Protein AF-A0A2H6N3V5-F1 (afdb_monomer_lite)

pLDDT: mean 83.01, std 18.31, range [37.5, 98.5]

Radius of gyration: 18.68 Å; chains: 1; bounding box: 39×31×53 Å

Sequence (99 aa):
MLKTKPEDANLPSLQKPYPSTLLQRHMADLLRSDQEMAPSFLNSVLNQLNWAFSEFIGMIQEIQQAAERLERNFVDSRQLKVCATCFDLSVSLLRVLEM

Foldseek 3Di:
DDDDDPVVPPPPPPDDDPDPPVVVVVVVVVCVVDVVNVVVVLVVLVVLLVVLVVLLVVLVVVQVVQVPPPPPRDDDPVSVVSSVVSVVSNVVSVVVVVD

Structure (mmCIF, N/CA/C/O backbone):
data_AF-A0A2H6N3V5-F1
#
_entry.id   AF-A0A2H6N3V5-F1
#
loop_
_atom_site.group_PDB
_atom_site.id
_atom_site.type_symbol
_atom_site.label_atom_id
_atom_site.label_alt_id
_atom_site.label_comp_id
_atom_site.label_asym_id
_atom_site.label_entity_id
_atom_site.label_seq_id
_atom_site.pdbx_PDB_ins_code
_atom_site.Cartn_x
_atom_site.Cartn_y
_atom_site.Cartn_z
_atom_site.occupancy
_atom_site.B_iso_or_equiv
_atom_site.auth_seq_id
_atom_site.auth_comp_id
_atom_site.auth_asym_id
_atom_site.auth_atom_id
_atom_site.pdbx_PDB_model_num
ATOM 1 N N . MET A 1 1 ? -23.030 -23.276 -14.021 1.00 37.50 1 MET A N 1
ATOM 2 C CA . MET A 1 1 ? -21.608 -23.421 -14.399 1.00 37.50 1 MET A CA 1
ATOM 3 C C . MET A 1 1 ? -21.264 -22.287 -15.354 1.00 37.50 1 MET A C 1
ATOM 5 O O . MET A 1 1 ? -21.361 -22.456 -16.562 1.00 37.50 1 MET A O 1
ATOM 9 N N . LEU A 1 2 ? -20.999 -21.092 -14.820 1.00 39.19 2 LEU A N 1
ATOM 10 C CA . LEU A 1 2 ? -20.621 -19.934 -15.632 1.00 39.19 2 LEU A CA 1
ATOM 11 C C . LEU A 1 2 ? -19.134 -20.062 -15.970 1.00 39.19 2 LEU A C 1
ATOM 13 O O . LEU A 1 2 ? -18.289 -19.978 -15.084 1.00 39.19 2 LEU A O 1
ATOM 17 N N . LYS A 1 3 ? -18.838 -20.330 -17.244 1.00 45.22 3 LYS A N 1
ATOM 18 C CA . LYS A 1 3 ? -17.486 -20.250 -17.801 1.00 45.22 3 LYS A CA 1
ATOM 19 C C . LYS A 1 3 ? -17.069 -18.781 -17.807 1.00 45.22 3 LYS A C 1
ATOM 21 O O . LYS A 1 3 ? -17.514 -18.029 -18.669 1.00 45.22 3 LYS A O 1
ATOM 26 N N . THR A 1 4 ? -16.248 -18.375 -16.849 1.00 43.75 4 THR A N 1
ATOM 27 C CA . THR A 1 4 ? -15.499 -17.122 -16.934 1.00 43.75 4 THR A CA 1
ATOM 28 C C . THR A 1 4 ? -14.392 -17.288 -17.970 1.00 43.75 4 THR A C 1
ATOM 30 O O . THR A 1 4 ? -13.705 -18.312 -18.016 1.00 43.75 4 THR A O 1
ATOM 33 N N . LYS A 1 5 ? -14.280 -16.311 -18.871 1.00 38.34 5 LYS A N 1
ATOM 34 C CA . LYS A 1 5 ? -13.220 -16.258 -19.876 1.00 38.34 5 LYS A CA 1
ATOM 35 C C . LYS A 1 5 ? -11.878 -16.011 -19.166 1.00 38.34 5 LYS A C 1
ATOM 37 O O . LYS A 1 5 ? -11.846 -15.283 -18.176 1.00 38.34 5 LYS A O 1
ATOM 42 N N . PRO A 1 6 ? -10.769 -16.596 -19.648 1.00 51.06 6 PRO A N 1
ATOM 43 C CA . PRO A 1 6 ? -9.457 -16.478 -19.004 1.00 51.06 6 PRO A CA 1
ATOM 44 C C . PRO A 1 6 ? -8.884 -15.050 -19.032 1.00 51.06 6 PRO A C 1
ATOM 46 O O . PRO A 1 6 ? -7.936 -14.766 -18.307 1.00 51.06 6 PRO A O 1
ATOM 49 N N . GLU A 1 7 ? -9.466 -14.148 -19.828 1.00 47.84 7 GLU A N 1
ATOM 50 C CA . GLU A 1 7 ? -9.091 -12.731 -19.907 1.00 47.84 7 GLU A CA 1
ATOM 51 C C . GLU A 1 7 ? -9.538 -11.873 -18.704 1.00 47.84 7 GLU A C 1
ATOM 53 O O . GLU A 1 7 ? -8.947 -10.822 -18.474 1.00 47.84 7 GLU A O 1
ATOM 58 N N . ASP A 1 8 ? -10.486 -12.338 -17.879 1.00 42.22 8 ASP A N 1
ATOM 59 C CA . ASP A 1 8 ? -10.982 -11.583 -16.711 1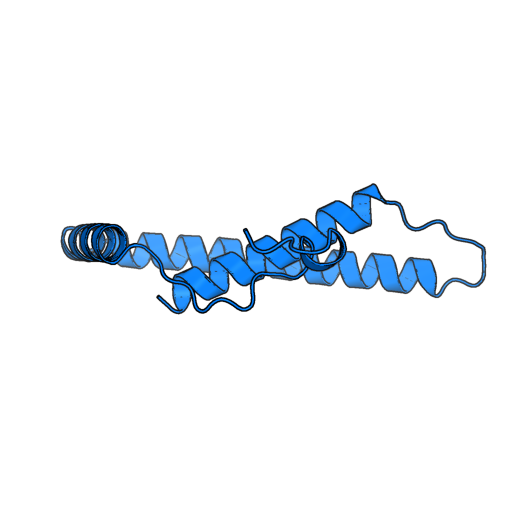.00 42.22 8 ASP A CA 1
ATOM 60 C C . ASP A 1 8 ? -10.209 -11.875 -15.408 1.00 42.22 8 ASP A C 1
ATOM 62 O O . ASP A 1 8 ? -10.450 -11.247 -14.379 1.00 42.22 8 ASP A O 1
ATOM 66 N N . ALA A 1 9 ? -9.264 -12.824 -15.423 1.00 48.75 9 ALA A N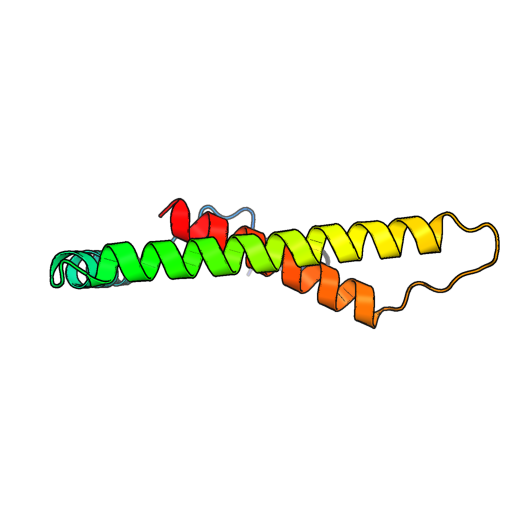 1
ATOM 67 C CA . ALA A 1 9 ? -8.540 -13.259 -14.222 1.00 48.75 9 ALA A CA 1
ATOM 68 C C . ALA A 1 9 ? -7.485 -12.253 -13.716 1.00 48.75 9 ALA A C 1
ATOM 70 O O . ALA A 1 9 ? -6.978 -12.418 -12.611 1.00 48.75 9 ALA A O 1
ATOM 71 N N . ASN A 1 10 ? -7.154 -11.229 -14.513 1.00 48.28 10 ASN A N 1
ATOM 72 C CA . ASN A 1 10 ? -6.121 -10.230 -14.204 1.00 48.28 10 ASN A CA 1
ATOM 73 C C . ASN A 1 10 ? -6.674 -8.819 -13.942 1.00 48.28 10 ASN A C 1
ATOM 75 O O . ASN A 1 10 ? -5.891 -7.881 -13.806 1.00 48.28 10 ASN A O 1
ATOM 79 N N . LEU A 1 11 ? -7.998 -8.635 -13.870 1.00 46.12 11 LEU A N 1
ATOM 80 C CA . LEU A 1 11 ? -8.542 -7.377 -13.360 1.00 46.12 11 LEU A CA 1
ATOM 81 C C . LEU A 1 11 ? -8.455 -7.390 -11.826 1.00 46.12 11 LEU A C 1
ATOM 83 O O . LEU A 1 11 ? -8.951 -8.346 -11.219 1.00 46.12 11 LEU A O 1
ATOM 87 N N . PRO A 1 12 ? -7.905 -6.344 -11.178 1.00 52.12 12 PRO A N 1
ATOM 88 C CA . PRO A 1 12 ? -8.077 -6.156 -9.743 1.00 52.12 12 PRO A CA 1
ATOM 89 C C . PRO A 1 12 ? -9.568 -6.265 -9.441 1.00 52.12 12 PRO A C 1
ATOM 91 O O . PRO A 1 12 ? -10.383 -5.605 -10.093 1.00 52.12 12 PRO A O 1
ATOM 94 N N . SER A 1 13 ? -9.948 -7.153 -8.523 1.00 52.81 13 SER A N 1
ATOM 95 C CA . SER A 1 13 ? -11.354 -7.428 -8.259 1.00 52.81 13 SER A CA 1
ATOM 96 C C . SER A 1 13 ? -12.062 -6.124 -7.880 1.00 52.81 13 SER A C 1
ATOM 98 O O . SER A 1 13 ? -11.870 -5.611 -6.782 1.00 52.81 13 SER A O 1
ATOM 100 N N . LEU A 1 14 ? -12.939 -5.624 -8.756 1.00 48.75 14 LEU A N 1
ATOM 101 C CA . LEU A 1 14 ? -13.869 -4.515 -8.486 1.00 48.75 14 LEU A CA 1
ATOM 102 C C . LEU A 1 14 ? -14.931 -4.884 -7.426 1.00 48.75 14 LEU A C 1
ATOM 104 O O . LEU A 1 14 ? -15.911 -4.164 -7.227 1.00 48.75 14 LEU A O 1
ATOM 108 N N . GLN A 1 15 ? -14.782 -6.030 -6.755 1.00 51.44 15 GLN A N 1
ATOM 109 C CA . GLN A 1 15 ? -15.605 -6.385 -5.614 1.00 51.44 15 GLN A CA 1
ATOM 110 C C . GLN A 1 15 ? -15.302 -5.414 -4.479 1.00 51.44 15 GLN A C 1
ATOM 112 O O . GLN A 1 15 ? -14.172 -5.335 -3.999 1.00 51.44 15 GLN A O 1
ATOM 117 N N . LYS A 1 16 ? -16.348 -4.722 -4.001 1.00 56.12 16 LYS A N 1
ATOM 118 C CA . LYS A 1 16 ? -16.343 -4.153 -2.650 1.00 56.12 16 LYS A CA 1
ATOM 119 C C . LYS A 1 16 ? -15.770 -5.223 -1.734 1.00 56.12 16 LYS A C 1
ATOM 121 O O . LYS A 1 16 ? -16.260 -6.353 -1.803 1.00 56.12 16 LYS A O 1
ATOM 126 N N . PRO A 1 17 ? -14.762 -4.920 -0.911 1.00 56.47 17 PRO A N 1
ATOM 127 C CA . PRO A 1 17 ? -14.285 -5.901 0.029 1.00 56.47 17 PRO A CA 1
ATOM 128 C C . PRO A 1 17 ? -15.483 -6.375 0.812 1.00 56.47 17 PRO A C 1
ATOM 130 O O . PRO A 1 17 ? -16.226 -5.585 1.395 1.00 56.47 17 PRO A O 1
ATOM 133 N N . TYR A 1 18 ? -15.668 -7.680 0.796 1.00 63.03 18 TYR A N 1
ATOM 134 C CA . TYR A 1 18 ? -16.496 -8.361 1.761 1.00 63.03 18 TYR A CA 1
ATOM 135 C C . TYR A 1 18 ? -15.525 -8.989 2.761 1.00 63.03 18 TYR A C 1
ATOM 137 O O . TYR A 1 18 ? -15.402 -10.216 2.777 1.00 63.03 18 TYR A O 1
ATOM 145 N N . PRO A 1 19 ? -14.748 -8.204 3.546 1.00 71.69 19 PRO A N 1
ATOM 146 C CA . PRO A 1 19 ? -13.939 -8.818 4.576 1.00 71.69 19 PRO A CA 1
ATOM 147 C C . PRO A 1 19 ? -14.897 -9.513 5.531 1.00 71.69 19 PRO A C 1
ATOM 149 O O . PRO A 1 19 ? -15.978 -9.000 5.828 1.00 71.69 19 PRO A O 1
ATOM 152 N N . SER A 1 20 ? -14.510 -10.686 6.014 1.00 86.25 20 SER A N 1
ATOM 153 C CA . SER A 1 20 ? -15.319 -11.426 6.974 1.00 86.25 20 SER A CA 1
ATOM 154 C C . SER A 1 20 ? -15.685 -10.521 8.152 1.00 86.25 20 SER A C 1
ATOM 156 O O . SER A 1 20 ? -14.808 -10.033 8.863 1.00 86.25 20 SER A O 1
ATOM 158 N N . THR A 1 21 ? 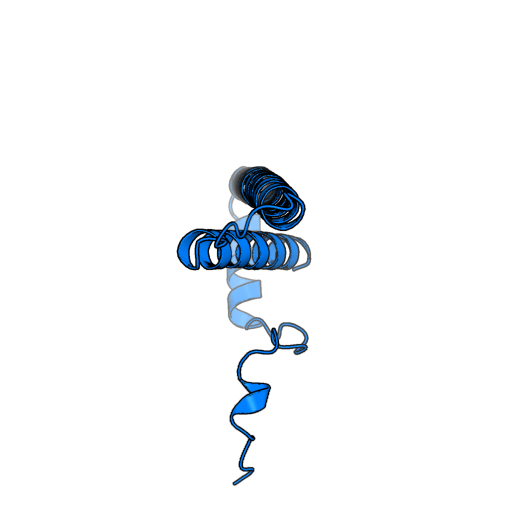-16.982 -10.294 8.365 1.00 87.00 21 THR A N 1
ATOM 159 C CA . THR A 1 21 ? -17.478 -9.470 9.478 1.00 87.00 21 THR A CA 1
ATOM 160 C C . THR A 1 21 ? -17.079 -10.056 10.830 1.00 87.00 21 THR A C 1
ATOM 162 O O . THR A 1 21 ? -16.916 -9.317 11.797 1.00 87.00 21 THR A O 1
ATOM 165 N N . LEU A 1 22 ? -16.863 -11.375 10.892 1.00 90.75 22 LEU A N 1
ATOM 166 C CA . LEU A 1 22 ? -16.305 -12.056 12.054 1.00 90.75 22 LEU A CA 1
ATOM 167 C C . LEU A 1 22 ? -14.854 -11.625 12.315 1.00 90.75 22 LEU A C 1
ATOM 169 O O . LEU A 1 22 ? -14.524 -11.256 13.437 1.00 90.75 22 LEU A O 1
ATOM 173 N N . LEU A 1 23 ? -14.001 -11.618 11.283 1.00 89.06 23 LEU A N 1
ATOM 174 C CA . LEU A 1 23 ? -12.602 -11.194 11.423 1.00 89.06 23 LEU A CA 1
ATOM 175 C C . LEU A 1 23 ? -12.492 -9.704 11.755 1.00 89.06 23 LEU A C 1
ATOM 177 O O . LEU A 1 23 ? -11.708 -9.335 12.623 1.00 89.06 23 LEU A O 1
ATOM 181 N N . GLN A 1 24 ? -13.318 -8.864 11.126 1.00 89.06 24 GLN A N 1
ATOM 182 C CA . GLN A 1 24 ? -13.375 -7.434 11.439 1.00 89.06 24 GLN A CA 1
ATOM 183 C C . GLN A 1 24 ? -13.744 -7.186 12.905 1.00 89.06 24 GLN A C 1
ATOM 185 O O . GLN A 1 24 ? -13.125 -6.355 13.561 1.00 89.06 24 GLN A O 1
ATOM 190 N N . ARG A 1 25 ? -14.720 -7.931 13.445 1.00 91.25 25 ARG A N 1
ATOM 191 C CA . ARG A 1 25 ? -15.084 -7.843 14.868 1.00 91.25 25 ARG A CA 1
ATOM 192 C C . ARG A 1 25 ? -13.930 -8.253 15.772 1.00 91.25 25 ARG A C 1
ATOM 194 O O . ARG A 1 25 ? -13.600 -7.501 16.676 1.00 91.25 25 ARG A O 1
ATOM 201 N N . HIS A 1 26 ? -13.271 -9.375 15.484 1.00 92.50 26 HIS A N 1
ATOM 202 C CA . HIS A 1 26 ? -12.106 -9.799 16.261 1.00 92.50 26 HIS A CA 1
ATOM 203 C C . HIS A 1 26 ? -10.972 -8.769 16.235 1.00 92.50 26 HIS A C 1
ATOM 205 O O . HIS A 1 26 ? -10.381 -8.498 17.276 1.00 92.50 26 HIS A O 1
ATOM 211 N N . MET A 1 27 ? -10.695 -8.160 15.077 1.00 90.88 27 MET A N 1
ATOM 212 C CA . MET A 1 27 ? -9.722 -7.070 14.984 1.00 90.88 27 MET A CA 1
ATOM 213 C C . MET A 1 27 ? -10.156 -5.852 15.802 1.00 90.88 27 MET A C 1
ATOM 215 O O . MET A 1 27 ? -9.352 -5.311 16.552 1.00 90.88 27 MET A O 1
ATOM 219 N N . ALA A 1 28 ? -11.421 -5.439 15.704 1.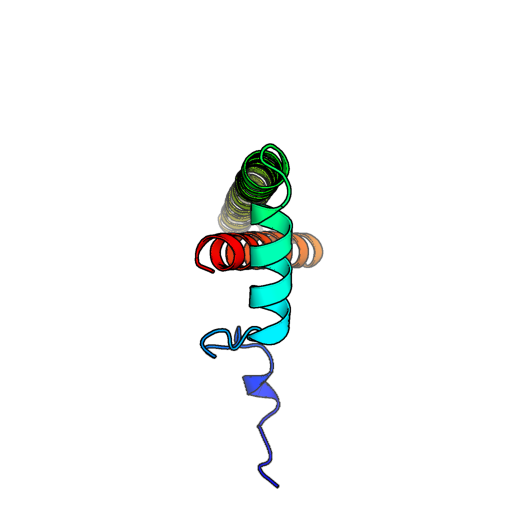00 91.19 28 ALA A N 1
ATOM 220 C CA . ALA A 1 28 ? -11.938 -4.305 16.463 1.00 91.19 28 ALA A CA 1
ATOM 221 C C . ALA A 1 28 ? -11.864 -4.540 17.980 1.00 91.19 28 ALA A C 1
ATOM 223 O O . ALA A 1 28 ? -11.493 -3.633 18.722 1.00 91.19 28 ALA A O 1
ATOM 224 N N . ASP A 1 29 ? -12.190 -5.746 18.442 1.00 94.25 29 ASP A N 1
ATOM 225 C CA . ASP A 1 29 ? -12.118 -6.108 19.857 1.00 94.25 29 ASP A CA 1
ATOM 226 C C . ASP A 1 29 ? -10.667 -6.112 20.352 1.00 94.25 29 ASP A C 1
ATOM 228 O O . ASP A 1 29 ? -10.379 -5.565 21.416 1.00 94.25 29 ASP A O 1
ATOM 232 N N . LEU A 1 30 ? -9.738 -6.642 19.549 1.00 92.19 30 LEU A N 1
ATOM 233 C CA . LEU A 1 30 ? -8.309 -6.634 19.854 1.00 92.19 30 LEU A CA 1
ATOM 234 C C . LEU A 1 30 ? -7.766 -5.198 19.958 1.00 92.19 30 LEU A C 1
ATOM 236 O O . LEU A 1 30 ? -7.149 -4.844 20.960 1.00 92.19 30 LEU A O 1
ATOM 240 N N . LEU A 1 31 ? -8.068 -4.347 18.975 1.00 92.38 31 LEU A N 1
ATOM 241 C CA . LEU A 1 31 ? -7.628 -2.947 18.937 1.00 92.38 31 LEU A CA 1
ATOM 242 C C . LEU A 1 31 ? -8.219 -2.099 20.074 1.00 92.38 31 LEU A C 1
ATOM 244 O O . LEU A 1 31 ? -7.610 -1.113 20.475 1.00 92.38 31 LEU 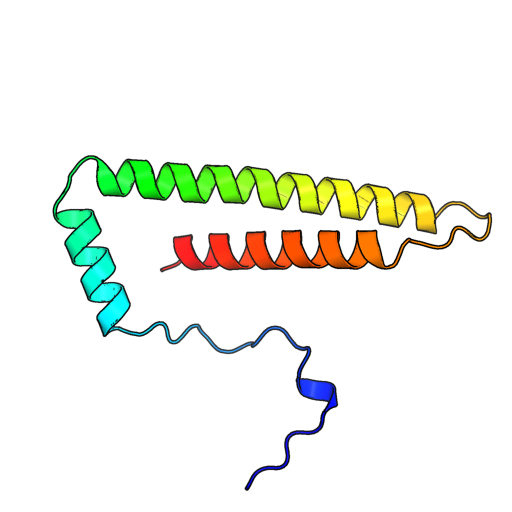A O 1
ATOM 248 N N . ARG A 1 32 ? -9.395 -2.463 20.602 1.00 91.56 32 ARG A N 1
ATOM 249 C CA . ARG A 1 32 ? -9.999 -1.808 21.777 1.00 91.56 32 ARG A CA 1
ATOM 250 C C . ARG A 1 32 ? -9.471 -2.339 23.106 1.00 91.56 32 ARG A C 1
ATOM 252 O O . ARG A 1 32 ? -9.608 -1.650 24.112 1.00 91.56 32 ARG A O 1
ATOM 259 N N . SER A 1 33 ? -8.938 -3.559 23.127 1.00 92.00 33 SER A N 1
ATOM 260 C CA . SER A 1 33 ? -8.467 -4.204 24.358 1.00 92.00 33 SER A CA 1
ATOM 261 C C . SER A 1 33 ? -7.165 -3.609 24.896 1.00 92.00 33 SER A C 1
ATOM 263 O O . SER A 1 33 ? -6.920 -3.676 26.098 1.00 92.00 33 SER A O 1
ATOM 265 N N . ASP A 1 34 ? -6.361 -3.001 24.021 1.00 90.69 34 ASP A N 1
ATOM 266 C CA . ASP A 1 34 ? -5.057 -2.428 24.342 1.00 90.69 34 ASP A CA 1
ATOM 267 C C . ASP A 1 34 ? -4.945 -1.012 23.758 1.00 90.69 34 ASP A C 1
ATOM 269 O O . ASP A 1 34 ? -4.999 -0.808 22.542 1.00 90.69 34 ASP A O 1
ATOM 273 N N . GLN A 1 35 ? -4.777 -0.036 24.653 1.00 86.62 35 GLN A N 1
ATOM 274 C CA . GLN A 1 35 ? -4.719 1.388 24.333 1.00 86.62 35 GLN A CA 1
ATOM 275 C C . GLN A 1 35 ? -3.537 1.752 23.417 1.00 86.62 35 GLN A C 1
ATOM 277 O O . GLN A 1 35 ? -3.646 2.706 22.647 1.00 86.62 35 GLN A O 1
ATOM 282 N N . GLU A 1 36 ? -2.444 0.985 23.448 1.00 94.50 36 GLU A N 1
ATOM 283 C CA . GLU A 1 36 ? -1.251 1.226 22.624 1.00 94.50 36 GLU A CA 1
ATOM 284 C C . GLU A 1 36 ? -1.294 0.468 21.291 1.00 94.50 36 GLU A C 1
ATOM 286 O O . GLU A 1 36 ? -0.626 0.840 20.319 1.00 94.50 36 GLU A O 1
ATOM 291 N N . MET A 1 37 ? -2.113 -0.581 21.201 1.00 93.69 37 MET A N 1
ATOM 292 C CA . MET A 1 37 ? -2.147 -1.441 20.024 1.00 93.69 37 MET A CA 1
ATOM 293 C C . MET A 1 37 ? -2.742 -0.740 18.806 1.00 93.69 37 MET A C 1
ATOM 295 O O . MET A 1 37 ? -2.185 -0.852 17.714 1.00 93.69 37 MET A O 1
ATOM 299 N N . ALA A 1 38 ? -3.836 0.008 18.970 1.00 92.69 38 ALA A N 1
ATOM 300 C CA . ALA A 1 38 ? -4.447 0.722 17.851 1.00 92.69 38 ALA A CA 1
ATOM 301 C C . ALA A 1 38 ? -3.536 1.818 17.260 1.00 92.69 38 ALA A C 1
ATOM 303 O O . ALA A 1 38 ? -3.323 1.802 16.043 1.00 92.69 38 ALA A O 1
ATOM 304 N N . PRO A 1 39 ? -2.924 2.712 18.064 1.00 95.00 39 PRO A N 1
ATOM 305 C CA . PRO A 1 39 ? -1.935 3.663 17.559 1.00 95.00 39 PRO A CA 1
ATOM 306 C C . PRO A 1 39 ? -0.736 2.986 16.885 1.00 95.00 39 PRO A C 1
ATOM 308 O O . PRO A 1 39 ? -0.332 3.398 15.797 1.00 95.00 39 PRO A O 1
ATOM 311 N N . SER A 1 40 ? -0.188 1.927 17.491 1.00 95.94 40 SER A N 1
ATOM 312 C CA . SER A 1 40 ? 0.956 1.188 16.942 1.00 95.94 40 SER A CA 1
ATOM 313 C C . SER A 1 40 ? 0.625 0.522 15.602 1.00 95.94 40 SER A C 1
ATOM 315 O O . SER A 1 40 ? 1.387 0.639 14.637 1.00 95.94 40 SER A O 1
ATOM 317 N N . PHE A 1 41 ? -0.550 -0.107 15.502 1.00 95.12 41 PHE A N 1
ATOM 318 C CA . PHE A 1 41 ? -1.052 -0.702 14.267 1.00 95.12 41 PHE A CA 1
ATOM 319 C C . PHE A 1 41 ? -1.208 0.346 13.161 1.00 95.12 41 PHE A C 1
ATOM 321 O O . PHE A 1 41 ? -0.646 0.176 12.079 1.00 95.12 41 PHE A O 1
ATOM 328 N N . LEU A 1 42 ? -1.901 1.457 13.437 1.00 95.75 42 LEU A N 1
ATOM 329 C CA . LEU A 1 42 ? -2.097 2.532 12.460 1.00 95.75 42 LEU A CA 1
ATOM 330 C C . LEU A 1 42 ? -0.766 3.131 12.003 1.00 95.75 42 LEU A C 1
ATOM 332 O O . LEU A 1 42 ? -0.553 3.311 10.806 1.00 95.75 42 LEU A O 1
ATOM 336 N N . ASN A 1 43 ? 0.156 3.383 12.934 1.00 97.44 43 ASN A N 1
ATOM 337 C CA . ASN A 1 43 ? 1.485 3.881 12.603 1.00 97.44 43 ASN A CA 1
ATOM 338 C C . ASN A 1 43 ? 2.249 2.890 11.709 1.00 97.44 43 ASN A C 1
ATOM 340 O O . ASN A 1 43 ? 2.884 3.290 10.737 1.00 97.44 43 ASN A O 1
ATOM 344 N N . SER A 1 44 ? 2.159 1.589 11.988 1.00 97.81 44 SER A N 1
ATOM 345 C CA . SER A 1 44 ? 2.772 0.557 11.148 1.00 97.81 44 SER A CA 1
ATOM 346 C C . SER A 1 44 ? 2.184 0.534 9.735 1.00 97.81 44 SER A C 1
ATOM 348 O O . SER A 1 44 ? 2.940 0.517 8.763 1.00 97.81 44 SER A O 1
ATOM 350 N N . VAL A 1 45 ? 0.854 0.574 9.598 1.00 97.56 45 VAL A N 1
ATOM 351 C CA . VAL A 1 45 ? 0.177 0.585 8.290 1.00 97.56 45 VAL A CA 1
ATOM 352 C C . VAL A 1 45 ? 0.545 1.840 7.498 1.00 97.56 45 VAL A C 1
ATOM 354 O O . VAL A 1 45 ? 0.895 1.736 6.325 1.00 97.56 45 VAL A O 1
ATOM 357 N N . LEU A 1 46 ? 0.539 3.016 8.133 1.00 98.25 46 LEU A N 1
ATOM 358 C CA . LEU A 1 46 ? 0.903 4.283 7.492 1.00 98.25 46 LEU A CA 1
ATOM 359 C C . LEU A 1 46 ? 2.371 4.311 7.053 1.00 98.25 46 LEU A C 1
ATOM 361 O O . LEU A 1 46 ? 2.670 4.758 5.948 1.00 98.25 46 LEU A O 1
ATOM 365 N N . ASN A 1 47 ? 3.289 3.795 7.872 1.00 98.44 47 ASN A N 1
ATOM 366 C CA . ASN A 1 47 ? 4.703 3.718 7.504 1.00 98.44 47 ASN A CA 1
ATOM 367 C C . ASN A 1 47 ? 4.939 2.751 6.339 1.00 98.44 47 ASN A C 1
ATOM 369 O O . ASN A 1 47 ? 5.674 3.082 5.408 1.00 98.44 47 ASN A O 1
ATOM 373 N N . GLN A 1 48 ? 4.280 1.590 6.346 1.00 98.38 48 GLN A N 1
ATOM 374 C CA . GLN A 1 48 ? 4.334 0.652 5.224 1.00 98.38 48 GLN A CA 1
ATOM 375 C C . GLN A 1 48 ? 3.730 1.257 3.952 1.00 98.38 48 GLN A C 1
ATOM 377 O O . GLN A 1 48 ? 4.279 1.062 2.870 1.00 98.38 48 GLN A O 1
ATOM 382 N N . LEU A 1 49 ? 2.641 2.026 4.074 1.00 98.50 49 LEU A N 1
ATOM 383 C CA . LEU A 1 49 ? 2.003 2.692 2.941 1.00 98.50 49 LEU A CA 1
ATOM 384 C C . LEU A 1 49 ? 2.926 3.752 2.343 1.00 98.50 49 LEU A C 1
ATOM 386 O O . LEU A 1 49 ? 3.131 3.762 1.132 1.00 98.50 49 LEU A O 1
ATOM 390 N N . ASN A 1 50 ? 3.518 4.598 3.189 1.00 98.31 50 ASN A N 1
ATOM 391 C CA . ASN A 1 50 ? 4.479 5.613 2.766 1.00 98.31 50 ASN A CA 1
ATOM 392 C C . ASN A 1 50 ? 5.663 4.987 2.027 1.00 98.31 50 ASN A C 1
ATOM 394 O O . ASN A 1 50 ? 6.056 5.486 0.972 1.00 98.31 50 ASN A O 1
ATOM 398 N N . TRP A 1 51 ? 6.203 3.883 2.550 1.00 98.25 51 TRP A N 1
ATOM 399 C CA . TRP A 1 51 ? 7.289 3.157 1.901 1.00 98.25 51 TRP A CA 1
ATOM 400 C C . TRP A 1 51 ? 6.855 2.582 0.547 1.00 98.25 51 TRP A C 1
ATOM 402 O O . TRP A 1 51 ? 7.427 2.942 -0.478 1.00 98.25 51 TRP A O 1
ATOM 412 N N . ALA A 1 52 ? 5.799 1.762 0.517 1.00 98.19 52 ALA A N 1
ATOM 413 C CA . ALA A 1 52 ? 5.346 1.089 -0.701 1.00 98.19 52 ALA A CA 1
ATOM 414 C C . ALA A 1 52 ? 4.964 2.081 -1.808 1.00 98.19 52 ALA A C 1
ATOM 416 O O . ALA A 1 52 ? 5.280 1.862 -2.977 1.00 98.19 52 ALA A O 1
ATOM 417 N N . PHE A 1 53 ? 4.324 3.193 -1.435 1.00 98.31 53 PHE A N 1
ATOM 418 C CA . PHE A 1 53 ? 3.926 4.228 -2.381 1.00 98.31 53 PHE A CA 1
ATOM 419 C C . PHE A 1 53 ? 5.132 4.998 -2.930 1.00 98.31 53 PHE A C 1
ATOM 421 O O . PHE A 1 53 ? 5.191 5.257 -4.130 1.00 98.31 53 PHE A O 1
ATOM 428 N N . SER A 1 54 ? 6.119 5.316 -2.086 1.00 98.25 54 SER A N 1
ATOM 429 C CA . SER A 1 54 ? 7.354 5.975 -2.533 1.00 98.25 54 SER A CA 1
ATOM 430 C C . SER A 1 54 ? 8.141 5.090 -3.504 1.00 98.25 54 SER A C 1
ATOM 432 O O . SER A 1 54 ? 8.552 5.563 -4.562 1.00 98.25 54 SER A O 1
ATOM 434 N N . GLU A 1 55 ? 8.271 3.797 -3.194 1.00 97.69 55 GLU A N 1
ATOM 435 C CA . GLU A 1 55 ? 8.910 2.815 -4.080 1.00 97.69 55 GLU A CA 1
ATOM 436 C C . GLU A 1 55 ? 8.156 2.665 -5.406 1.00 97.69 55 GLU A C 1
ATOM 438 O O . GLU A 1 55 ? 8.766 2.646 -6.475 1.00 97.69 55 GLU A O 1
ATOM 443 N N . PHE A 1 56 ? 6.821 2.601 -5.363 1.00 97.75 56 PHE A N 1
ATOM 444 C CA . PHE A 1 56 ? 5.995 2.541 -6.567 1.00 97.75 56 PHE A CA 1
ATOM 445 C C . PHE A 1 56 ? 6.235 3.745 -7.486 1.00 97.75 56 PHE A C 1
ATOM 447 O O . PHE A 1 56 ? 6.472 3.561 -8.682 1.00 97.75 56 PHE A O 1
ATOM 454 N N . ILE A 1 57 ? 6.204 4.962 -6.934 1.00 97.81 57 ILE A N 1
ATOM 455 C CA . ILE A 1 57 ? 6.427 6.191 -7.701 1.00 97.81 57 ILE A CA 1
ATOM 456 C C . ILE A 1 57 ? 7.842 6.223 -8.284 1.00 97.81 57 ILE A C 1
ATOM 458 O O . ILE A 1 57 ? 7.985 6.501 -9.475 1.00 97.81 57 ILE A O 1
ATOM 462 N N . GLY A 1 58 ? 8.863 5.895 -7.486 1.00 96.00 58 GLY A N 1
ATOM 463 C CA . GLY A 1 58 ? 10.250 5.838 -7.951 1.00 96.00 58 GLY A CA 1
ATOM 464 C C . GLY A 1 58 ? 10.420 4.873 -9.125 1.00 96.00 58 GLY A C 1
ATOM 465 O O . GLY A 1 58 ? 10.919 5.257 -10.181 1.00 96.00 58 GLY A O 1
ATOM 466 N N . MET A 1 59 ? 9.896 3.651 -8.998 1.00 95.44 59 MET A N 1
ATOM 467 C CA . MET A 1 59 ? 9.963 2.661 -10.075 1.00 95.44 59 MET A CA 1
ATOM 468 C C . MET A 1 59 ? 9.195 3.087 -11.327 1.00 95.44 59 MET A C 1
ATOM 470 O O . MET A 1 59 ? 9.693 2.890 -12.434 1.00 95.44 59 MET A O 1
ATOM 474 N N . ILE A 1 60 ? 7.998 3.675 -11.190 1.00 94.69 60 ILE A N 1
ATOM 475 C CA . ILE A 1 60 ? 7.246 4.166 -12.354 1.00 94.69 60 ILE A CA 1
ATOM 476 C C . ILE A 1 60 ? 8.047 5.223 -13.113 1.00 94.69 60 ILE A C 1
ATOM 478 O O . ILE A 1 60 ? 8.082 5.185 -14.343 1.00 94.69 60 ILE A O 1
ATOM 482 N N . GLN A 1 61 ? 8.699 6.140 -12.398 1.00 94.50 61 GLN A N 1
ATOM 483 C CA . GLN A 1 61 ? 9.501 7.195 -13.012 1.00 94.50 61 GLN A CA 1
ATOM 484 C C . GLN A 1 61 ? 10.710 6.617 -13.750 1.00 94.50 61 GLN A C 1
ATOM 486 O O . GLN A 1 61 ? 10.966 7.004 -14.889 1.00 94.50 61 GLN A O 1
ATOM 491 N N . GLU A 1 62 ? 11.410 5.647 -13.156 1.00 91.69 62 GLU A N 1
ATOM 492 C CA . GLU A 1 62 ? 12.523 4.948 -13.810 1.00 91.69 62 GLU A CA 1
ATOM 493 C C . GLU A 1 62 ? 12.076 4.217 -15.083 1.00 91.69 62 GLU A C 1
ATOM 495 O O . GLU A 1 62 ? 12.725 4.324 -16.127 1.00 91.69 62 GLU A O 1
ATOM 500 N N . ILE A 1 63 ? 10.940 3.513 -15.024 1.00 90.75 63 ILE A N 1
ATOM 501 C CA . ILE A 1 63 ? 10.368 2.791 -16.168 1.00 90.75 63 ILE A CA 1
ATOM 502 C C . ILE A 1 63 ? 9.993 3.764 -17.292 1.00 90.75 63 ILE A C 1
ATOM 504 O O . ILE A 1 63 ? 10.326 3.518 -18.453 1.00 90.75 63 ILE A O 1
ATOM 508 N N . GLN A 1 64 ? 9.321 4.871 -16.962 1.00 89.50 64 GLN A N 1
ATOM 509 C CA . GLN A 1 64 ? 8.943 5.902 -17.934 1.00 89.50 64 GLN A CA 1
ATOM 510 C C . GLN A 1 64 ? 10.181 6.530 -18.577 1.00 89.50 64 GLN A C 1
ATOM 512 O O . GLN A 1 64 ? 10.274 6.595 -19.801 1.00 89.50 64 GLN A O 1
ATOM 517 N N . GLN A 1 65 ? 11.180 6.891 -17.771 1.00 88.94 65 GLN A N 1
ATOM 518 C CA . GLN A 1 65 ? 12.428 7.461 -18.264 1.00 88.94 65 GLN A CA 1
ATOM 519 C C . GLN A 1 65 ? 13.190 6.488 -19.177 1.00 88.94 65 GLN A C 1
ATOM 521 O O . GLN A 1 65 ? 13.783 6.907 -20.174 1.00 88.94 65 GLN A O 1
ATOM 526 N N . ALA A 1 66 ? 13.198 5.192 -18.855 1.00 86.19 66 ALA A N 1
ATOM 527 C CA . ALA A 1 66 ? 13.817 4.172 -19.696 1.00 86.19 66 ALA A CA 1
ATOM 528 C C . ALA A 1 66 ? 13.084 4.018 -21.037 1.00 86.19 66 ALA A C 1
ATOM 530 O O . ALA A 1 66 ? 13.741 3.881 -22.070 1.00 86.19 66 ALA A O 1
ATOM 531 N N . ALA A 1 67 ? 11.749 4.084 -21.023 1.00 84.62 67 ALA A N 1
ATOM 532 C CA . ALA A 1 67 ? 10.909 3.980 -22.213 1.00 84.62 67 ALA A CA 1
ATOM 533 C C . ALA A 1 67 ? 10.995 5.211 -23.138 1.00 84.62 67 ALA A C 1
ATOM 535 O O . ALA A 1 67 ? 10.858 5.067 -24.351 1.00 84.62 67 ALA A O 1
ATOM 536 N N . GLU A 1 68 ? 11.234 6.407 -22.591 1.00 83.88 68 GLU A N 1
ATOM 537 C CA . GLU A 1 68 ? 11.345 7.661 -23.357 1.00 83.88 68 GLU A CA 1
ATOM 538 C C . GLU A 1 68 ? 12.691 7.835 -24.077 1.00 83.88 68 GLU A C 1
ATOM 540 O O . GLU A 1 68 ? 12.795 8.599 -25.041 1.00 83.88 68 GLU A O 1
ATOM 545 N N . ARG A 1 69 ? 13.745 7.133 -23.645 1.00 80.94 69 ARG A N 1
ATOM 546 C CA . ARG A 1 69 ? 15.041 7.163 -24.335 1.00 80.94 69 ARG A CA 1
ATOM 547 C C . ARG A 1 69 ? 14.892 6.498 -25.711 1.00 80.94 69 ARG A C 1
ATOM 549 O O . ARG A 1 69 ? 14.543 5.332 -25.805 1.00 80.94 69 ARG A O 1
ATOM 556 N N . LEU A 1 70 ? 15.195 7.249 -26.775 1.00 61.31 70 LEU A N 1
ATOM 557 C CA . LEU A 1 70 ? 15.039 6.873 -28.196 1.00 61.31 70 LEU A CA 1
ATOM 558 C C . LEU A 1 70 ? 15.836 5.630 -28.647 1.00 61.31 70 LEU A C 1
ATOM 560 O O . LEU A 1 70 ? 15.600 5.109 -29.738 1.00 61.31 70 LEU A O 1
ATOM 564 N N . GLU A 1 71 ? 16.771 5.142 -27.835 1.00 63.88 71 GLU A N 1
ATOM 565 C CA . GLU A 1 71 ? 17.451 3.866 -28.062 1.00 63.88 71 GLU A CA 1
ATOM 566 C C . GLU A 1 71 ? 16.591 2.736 -27.493 1.00 63.88 71 GLU A C 1
ATOM 568 O O . GLU A 1 71 ? 16.052 2.887 -26.405 1.00 63.88 71 GLU A O 1
ATOM 573 N N . ARG A 1 72 ? 16.443 1.616 -28.218 1.00 59.44 72 ARG A N 1
ATOM 574 C CA . ARG A 1 72 ? 15.639 0.434 -27.835 1.00 59.44 72 ARG A CA 1
ATOM 575 C C . ARG A 1 72 ? 16.021 -0.116 -26.448 1.00 59.44 72 ARG A C 1
ATOM 577 O O . ARG A 1 72 ? 16.696 -1.138 -26.341 1.00 59.44 72 ARG A O 1
ATOM 584 N N . ASN A 1 73 ? 15.546 0.529 -25.394 1.00 64.31 73 ASN A N 1
ATOM 585 C CA . ASN A 1 73 ? 15.766 0.118 -24.025 1.00 64.31 73 ASN A CA 1
ATOM 586 C C . ASN A 1 73 ? 14.672 -0.868 -23.660 1.00 64.31 73 ASN A C 1
ATOM 588 O O . ASN A 1 73 ? 13.479 -0.565 -23.661 1.00 64.31 73 ASN A O 1
ATOM 592 N N . PHE A 1 74 ? 15.102 -2.095 -23.405 1.00 71.62 74 PHE A N 1
ATOM 593 C CA . PHE A 1 74 ? 14.221 -3.135 -22.926 1.00 71.62 74 PHE A CA 1
ATOM 594 C C . PHE A 1 74 ? 13.933 -2.845 -21.454 1.00 71.62 74 PHE A C 1
ATOM 596 O O . PHE A 1 74 ? 14.838 -2.910 -20.624 1.00 71.62 74 PHE A O 1
ATOM 603 N N . VAL A 1 75 ? 12.689 -2.498 -21.131 1.00 79.69 75 VAL A N 1
ATOM 604 C CA . VAL A 1 75 ? 12.259 -2.419 -19.733 1.00 79.69 75 VAL A CA 1
ATOM 605 C C . VAL A 1 75 ? 12.305 -3.833 -19.158 1.00 79.69 75 VAL A C 1
ATOM 607 O O . VAL A 1 75 ? 11.699 -4.755 -19.713 1.00 79.69 75 VAL A O 1
ATOM 610 N N . ASP A 1 76 ? 13.040 -4.023 -18.061 1.00 84.62 76 ASP A N 1
ATOM 611 C CA . ASP A 1 76 ? 13.163 -5.334 -17.433 1.00 84.62 76 ASP A CA 1
ATOM 612 C C . ASP A 1 76 ? 11.793 -5.785 -16.899 1.00 84.62 76 ASP A C 1
ATOM 614 O O . ASP A 1 76 ? 11.177 -5.139 -16.047 1.00 84.62 76 ASP A O 1
ATOM 618 N N . SER A 1 77 ? 11.319 -6.940 -17.375 1.00 86.81 77 SER A N 1
ATOM 619 C CA . SER A 1 77 ? 10.076 -7.560 -16.903 1.00 86.81 77 SER A CA 1
ATOM 620 C C . SER A 1 77 ? 10.072 -7.764 -15.385 1.00 86.81 77 SER A C 1
ATOM 622 O O . SER A 1 77 ? 9.010 -7.740 -14.760 1.00 86.81 77 SER A O 1
ATOM 624 N N . ARG A 1 78 ? 11.245 -7.935 -14.764 1.00 89.88 78 ARG A N 1
ATOM 625 C CA . ARG A 1 78 ? 11.369 -8.009 -13.310 1.00 89.88 78 ARG A CA 1
ATOM 626 C C . ARG A 1 78 ? 10.998 -6.689 -12.639 1.00 89.88 78 ARG A C 1
ATOM 628 O O . ARG A 1 78 ? 10.216 -6.722 -11.695 1.00 89.88 78 ARG A O 1
ATOM 635 N N . GLN A 1 79 ? 11.501 -5.558 -13.133 1.00 88.75 79 GLN A N 1
ATOM 636 C CA . GLN A 1 79 ? 11.176 -4.232 -12.593 1.00 88.75 79 GLN A CA 1
ATOM 637 C C . GLN A 1 79 ? 9.679 -3.940 -12.706 1.00 88.75 79 GLN A C 1
ATOM 639 O O . GLN A 1 79 ? 9.073 -3.494 -11.737 1.00 88.75 79 GLN A O 1
ATOM 644 N N . LEU A 1 80 ? 9.051 -4.299 -13.832 1.00 92.38 80 LEU A N 1
ATOM 645 C CA . LEU A 1 80 ? 7.597 -4.179 -13.998 1.00 92.38 80 LEU A CA 1
ATOM 646 C C . LEU A 1 80 ? 6.818 -4.975 -12.941 1.00 92.38 80 LEU A C 1
ATOM 648 O O . LEU A 1 80 ? 5.839 -4.478 -12.391 1.00 92.38 80 LEU A O 1
ATOM 652 N N . LYS A 1 81 ? 7.258 -6.200 -12.625 1.00 93.75 81 LYS A N 1
ATOM 653 C CA . LYS A 1 81 ? 6.614 -7.035 -11.597 1.00 93.75 81 LYS A CA 1
ATOM 654 C C . LYS A 1 81 ? 6.779 -6.463 -10.192 1.00 93.75 81 LYS A C 1
ATOM 656 O O . LYS A 1 81 ? 5.829 -6.503 -9.414 1.00 93.75 81 LYS A O 1
ATOM 661 N N . VAL A 1 82 ? 7.959 -5.936 -9.862 1.00 93.75 82 VAL A N 1
ATOM 662 C CA . VAL A 1 82 ? 8.188 -5.279 -8.564 1.00 93.75 82 VAL A CA 1
ATOM 663 C C . VAL A 1 82 ? 7.343 -4.006 -8.465 1.00 93.75 82 VAL A C 1
ATOM 665 O O . VAL A 1 82 ? 6.654 -3.821 -7.467 1.00 93.75 82 VAL A O 1
ATOM 668 N N . CYS A 1 83 ? 7.283 -3.201 -9.530 1.00 95.62 83 CYS A N 1
ATOM 669 C CA . CYS A 1 83 ? 6.434 -2.011 -9.616 1.00 95.62 83 CYS A CA 1
ATOM 670 C C . CYS A 1 83 ? 4.949 -2.337 -9.390 1.00 95.62 83 CYS A C 1
ATOM 672 O O . CYS A 1 83 ? 4.309 -1.718 -8.540 1.00 95.62 83 CYS A O 1
ATOM 674 N N . ALA A 1 84 ? 4.426 -3.363 -10.069 1.00 94.44 84 ALA A N 1
ATOM 675 C CA . ALA A 1 84 ? 3.059 -3.840 -9.860 1.00 94.44 84 ALA A CA 1
ATOM 676 C C . ALA A 1 84 ? 2.823 -4.317 -8.415 1.00 94.44 84 ALA A C 1
ATOM 678 O O . ALA A 1 84 ? 1.803 -3.994 -7.818 1.00 94.44 84 ALA A O 1
ATOM 679 N N . THR A 1 85 ? 3.799 -5.007 -7.816 1.00 95.88 85 THR A N 1
ATOM 680 C CA . THR A 1 85 ? 3.707 -5.469 -6.420 1.00 95.88 85 THR A CA 1
ATOM 681 C C . THR A 1 85 ? 3.634 -4.296 -5.437 1.00 95.88 85 THR A C 1
ATOM 683 O O . THR A 1 85 ? 2.831 -4.326 -4.507 1.00 95.88 85 THR A O 1
ATOM 686 N N . CYS A 1 86 ? 4.442 -3.249 -5.633 1.00 96.56 86 CYS A N 1
ATOM 687 C CA . CYS A 1 86 ? 4.393 -2.051 -4.792 1.00 96.56 86 CYS A CA 1
ATOM 688 C C . CYS A 1 86 ? 3.060 -1.309 -4.938 1.00 96.56 86 CYS A C 1
ATOM 690 O O . CYS A 1 86 ? 2.504 -0.879 -3.931 1.00 96.56 86 CYS A O 1
ATOM 692 N N . PHE A 1 87 ? 2.506 -1.236 -6.153 1.00 97.25 87 PHE A N 1
ATOM 693 C CA . PHE A 1 87 ? 1.164 -0.698 -6.379 1.00 97.25 87 PHE A CA 1
ATOM 694 C C . PHE A 1 87 ? 0.086 -1.496 -5.631 1.00 97.25 87 PHE A C 1
ATOM 696 O O . PHE A 1 87 ? -0.689 -0.918 -4.866 1.00 97.25 87 PHE A O 1
ATOM 703 N N . ASP A 1 88 ? 0.068 -2.820 -5.801 1.00 95.62 88 ASP A N 1
ATOM 704 C CA . ASP A 1 88 ? -0.905 -3.704 -5.151 1.00 95.62 88 ASP A CA 1
ATOM 705 C C . ASP A 1 88 ? -0.811 -3.614 -3.622 1.00 95.62 88 ASP A C 1
ATOM 707 O O . ASP A 1 88 ? -1.832 -3.582 -2.926 1.00 95.62 88 ASP A O 1
ATOM 711 N N . LEU A 1 89 ? 0.409 -3.512 -3.086 1.00 95.94 89 LEU A N 1
ATOM 712 C CA . LEU A 1 89 ? 0.647 -3.312 -1.661 1.00 95.94 89 LEU A CA 1
ATOM 713 C C . LEU A 1 89 ? 0.114 -1.953 -1.183 1.00 95.94 89 LEU A C 1
ATOM 715 O O . LEU A 1 89 ? -0.591 -1.910 -0.175 1.00 95.94 89 LEU A O 1
ATOM 719 N N . SER A 1 90 ? 0.382 -0.858 -1.905 1.00 97.25 90 SER A N 1
ATOM 720 C CA . SER A 1 90 ? -0.162 0.467 -1.577 1.00 97.25 90 SER A CA 1
ATOM 721 C C . SER A 1 90 ? -1.692 0.463 -1.543 1.00 97.25 90 SER A C 1
ATOM 723 O O . SER A 1 90 ? -2.286 0.947 -0.579 1.00 97.25 90 SER A O 1
ATOM 725 N N . VAL A 1 91 ? -2.341 -0.123 -2.554 1.00 94.75 91 VAL A N 1
ATOM 726 C CA . VAL A 1 91 ? -3.809 -0.228 -2.616 1.00 94.75 91 VAL A CA 1
ATOM 727 C C . VAL A 1 91 ? -4.352 -1.083 -1.470 1.00 94.75 91 VAL A C 1
ATOM 729 O O . VAL A 1 91 ? -5.339 -0.711 -0.834 1.00 94.75 91 VAL A O 1
ATOM 732 N N . SER A 1 92 ? -3.694 -2.200 -1.160 1.00 93.50 92 SER A N 1
ATOM 733 C CA . SER A 1 92 ? -4.100 -3.086 -0.064 1.00 93.50 92 SER A CA 1
ATOM 734 C C . SER A 1 92 ? -4.019 -2.386 1.295 1.00 93.50 92 SER A C 1
ATOM 736 O O . SER A 1 92 ? -4.950 -2.486 2.093 1.00 93.50 92 SER A O 1
ATOM 738 N N . LEU A 1 93 ? -2.948 -1.628 1.548 1.00 95.62 93 LEU A N 1
ATOM 739 C CA . LEU A 1 93 ? -2.769 -0.862 2.786 1.00 95.62 93 LEU A CA 1
ATOM 740 C C . LEU A 1 93 ? -3.779 0.286 2.905 1.00 95.62 93 LEU A C 1
ATOM 742 O O . LEU A 1 93 ? -4.354 0.481 3.974 1.00 95.62 93 LEU A O 1
ATOM 746 N N . LEU A 1 94 ? -4.067 0.996 1.808 1.00 94.94 94 LEU A N 1
ATOM 747 C CA . LEU A 1 94 ? -5.158 1.977 1.769 1.00 94.94 94 LEU A CA 1
ATOM 748 C C . LEU A 1 94 ? -6.500 1.329 2.108 1.00 94.94 94 LEU A C 1
ATOM 750 O O . LEU A 1 94 ? -7.299 1.914 2.839 1.00 94.94 94 LEU A O 1
ATOM 754 N N . ARG A 1 95 ? -6.738 0.101 1.634 1.00 90.75 95 ARG A N 1
ATOM 755 C CA . ARG A 1 95 ? -7.986 -0.592 1.932 1.00 90.75 95 ARG A CA 1
ATOM 756 C C . ARG A 1 95 ? -8.108 -0.997 3.393 1.00 90.75 95 ARG A C 1
ATOM 758 O O . ARG A 1 95 ? -9.216 -0.932 3.915 1.00 90.75 95 ARG A O 1
ATOM 765 N N . VAL A 1 96 ? -6.999 -1.361 4.039 1.00 90.94 96 VAL A N 1
ATOM 766 C CA . VAL A 1 96 ? -6.946 -1.609 5.489 1.00 90.94 96 VAL A CA 1
ATOM 767 C C . VAL A 1 96 ? -7.309 -0.350 6.277 1.00 90.94 96 VAL A C 1
ATOM 769 O O . VAL A 1 96 ? -8.008 -0.466 7.271 1.00 90.94 96 VAL A O 1
ATOM 772 N N . LEU A 1 97 ? -6.885 0.838 5.830 1.00 90.62 97 LEU A N 1
ATOM 773 C CA . LEU A 1 97 ? -7.222 2.109 6.488 1.00 90.62 97 LEU A CA 1
ATOM 774 C C . LEU A 1 97 ? -8.683 2.542 6.284 1.00 90.62 97 LEU A C 1
ATOM 776 O O . LEU A 1 97 ? -9.216 3.285 7.102 1.00 90.62 97 LEU A O 1
ATOM 780 N N . GLU A 1 98 ? -9.322 2.124 5.189 1.00 88.62 98 GLU A N 1
ATOM 781 C CA . GLU A 1 98 ? -10.745 2.397 4.927 1.00 88.62 98 GLU A CA 1
ATOM 782 C C . GLU A 1 98 ? -11.682 1.524 5.789 1.00 88.62 98 GLU A C 1
ATOM 784 O O . GLU A 1 98 ? -12.847 1.877 5.977 1.00 88.62 98 GLU A O 1
ATOM 789 N N . MET A 1 99 ? -11.208 0.364 6.261 1.00 80.88 99 MET A N 1
ATOM 790 C CA . MET A 1 99 ? -11.981 -0.594 7.071 1.00 80.88 99 MET A CA 1
ATOM 791 C C . MET A 1 99 ? -11.980 -0.246 8.556 1.00 80.88 99 MET A C 1
ATOM 793 O O . MET A 1 99 ? -13.057 -0.428 9.167 1.00 80.88 99 MET A O 1
#

Organism: NCBI:txid3147026

InterPro domains:
  IPR045129 E3 ubiquitin-protein ligase RNF123/RKP/RSPRY1 [PTHR13363] (17-74)
  IPR057987 E3 ubiquitin-protein ligase RNF123/RKP, TPR repeat [PF25576] (40-99)

Secondary struct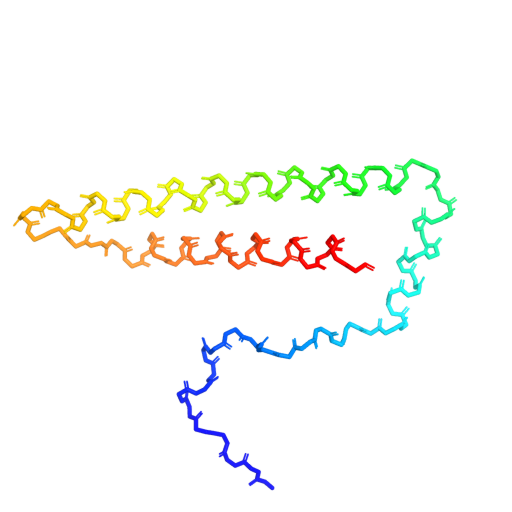ure (DSSP, 8-state):
-----GGGGGS---S-----HHHHHHHHHHHHH-TTHHHHHHHHHHHHHHHHHHHHHHHHHHHHHHHHSTTT----HHHHHHHHHHHHHHHHHHHHHH-